Protein AF-A0A2A2HZ09-F1 (afdb_monomer)

Radius of gyration: 12.47 Å; Cα contacts (8 Å, |Δi|>4): 54; chains: 1; bounding box: 39×23×28 Å

Solvent-accessible surface area (backbone atoms only — not comparable to full-atom values): 5013 Å² total; per-residue (Å²): 135,82,83,62,89,67,68,46,73,64,58,50,49,52,50,28,53,53,40,17,58,39,18,58,74,72,50,87,86,86,88,85,75,95,67,72,56,68,72,55,53,47,51,42,53,38,26,31,28,52,24,62,72,42,77,71,71,86,73,81,85,71,89,58,84,90,73,87,87,86,86,78,83,85,77,134

Secondary structure (DSSP, 8-state):
----S---HHHHHHHHHHHHHHHHTT-------SS--HHHHHHHHHHHHHHTT---PPPP---PSS----------

pLDDT: mean 70.56, std 14.35, range [41.41, 87.94]

Organism: NCBI:txid1484056

Sequence (76 aa):
MDEVHACDDYMARLLEEVLHAHAQQGGSAILLTATLPHAMKRRLVAAYQRGRGLDAEPVDEQPAFPLATHCSGSEP

Nearest PDB structures (foldseek):
  7ztb-assembly2_B  TM=3.513E-01  e=8.657E+00  Salmonella

Structure (mmCIF, N/CA/C/O backbone):
data_AF-A0A2A2HZ09-F1
#
_entry.id   AF-A0A2A2HZ09-F1
#
loop_
_atom_site.group_PDB
_atom_site.id
_atom_site.type_symbol
_atom_site.label_atom_id
_atom_site.label_alt_id
_atom_site.label_comp_id
_atom_site.label_asym_id
_atom_site.label_entity_id
_atom_site.label_seq_id
_atom_site.pdbx_PDB_ins_code
_atom_site.Cartn_x
_atom_site.Cartn_y
_atom_site.Cartn_z
_atom_site.occupancy
_atom_site.B_iso_or_equiv
_atom_site.auth_seq_id
_atom_site.auth_comp_id
_atom_site.auth_asym_id
_atom_site.auth_atom_id
_atom_site.pdbx_PDB_model_num
ATOM 1 N N . MET A 1 1 ? 11.943 4.448 5.786 1.00 45.31 1 MET A N 1
ATOM 2 C CA . MET A 1 1 ? 12.629 3.278 5.206 1.00 45.31 1 MET A CA 1
ATOM 3 C C . MET A 1 1 ? 13.218 3.776 3.910 1.00 45.31 1 MET A C 1
ATOM 5 O O . MET A 1 1 ? 12.459 4.064 2.994 1.00 45.31 1 MET A O 1
ATOM 9 N N . ASP A 1 2 ? 14.514 4.055 3.938 1.00 41.41 2 ASP A N 1
ATOM 10 C CA . ASP A 1 2 ? 15.248 4.615 2.808 1.00 41.41 2 ASP A CA 1
ATOM 11 C C . ASP A 1 2 ? 15.759 3.452 1.944 1.00 41.41 2 ASP A C 1
ATOM 13 O O . ASP A 1 2 ? 16.163 2.427 2.489 1.00 41.41 2 ASP A O 1
ATOM 17 N N . GLU A 1 3 ? 15.652 3.598 0.625 1.00 48.50 3 GLU A N 1
ATOM 18 C CA . GLU A 1 3 ? 16.124 2.661 -0.411 1.00 48.50 3 GLU A CA 1
ATOM 19 C C . GLU A 1 3 ? 15.564 1.221 -0.390 1.00 48.50 3 GLU A C 1
ATOM 21 O O . GLU A 1 3 ? 16.245 0.234 -0.119 1.00 48.50 3 GLU A O 1
ATOM 26 N N . VAL A 1 4 ? 14.311 1.068 -0.823 1.00 48.62 4 VAL A N 1
ATOM 27 C CA . VAL A 1 4 ? 13.714 -0.237 -1.145 1.00 48.62 4 VAL A CA 1
ATOM 28 C C . VAL A 1 4 ? 14.006 -0.590 -2.612 1.00 48.62 4 VAL A C 1
ATOM 30 O O . VAL A 1 4 ? 13.142 -0.496 -3.476 1.00 48.62 4 VAL A O 1
ATOM 33 N N . HIS A 1 5 ? 15.242 -0.995 -2.916 1.00 52.84 5 HIS A N 1
ATOM 34 C CA . HIS A 1 5 ? 15.538 -1.699 -4.180 1.00 52.84 5 HIS A CA 1
ATOM 35 C C . HIS A 1 5 ? 15.218 -3.203 -4.097 1.00 52.84 5 HIS A C 1
ATOM 37 O O . HIS A 1 5 ? 15.140 -3.879 -5.119 1.00 52.84 5 HIS A O 1
ATOM 43 N N . ALA A 1 6 ? 14.939 -3.705 -2.891 1.00 48.25 6 ALA A N 1
ATOM 44 C CA . ALA A 1 6 ? 14.359 -5.014 -2.640 1.00 48.25 6 ALA A CA 1
ATOM 45 C C . ALA A 1 6 ? 13.335 -4.873 -1.509 1.00 48.25 6 ALA A C 1
ATOM 47 O O . ALA A 1 6 ? 13.646 -5.026 -0.329 1.00 48.25 6 ALA A O 1
ATOM 48 N N . CYS A 1 7 ? 12.086 -4.545 -1.848 1.00 52.41 7 CYS A N 1
ATOM 49 C CA . CYS A 1 7 ? 11.004 -4.976 -0.969 1.00 52.41 7 CYS A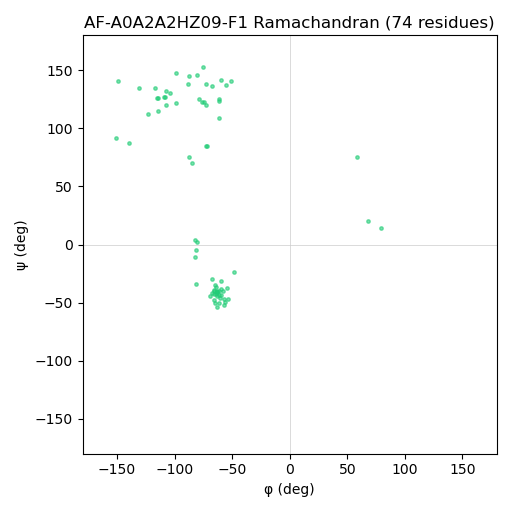 CA 1
ATOM 50 C C . CYS A 1 7 ? 10.931 -6.475 -1.213 1.00 52.41 7 CYS A C 1
ATOM 52 O O . CYS A 1 7 ? 10.218 -6.905 -2.117 1.00 52.41 7 CYS A O 1
ATOM 54 N N . ASP A 1 8 ? 11.762 -7.250 -0.514 1.00 62.25 8 ASP A N 1
ATOM 55 C CA . ASP A 1 8 ? 11.665 -8.700 -0.589 1.00 62.25 8 ASP A CA 1
ATOM 56 C C . ASP A 1 8 ? 10.205 -9.071 -0.320 1.00 62.25 8 ASP A C 1
ATOM 58 O O . ASP A 1 8 ? 9.553 -8.458 0.535 1.00 62.25 8 ASP A O 1
ATOM 62 N N . ASP A 1 9 ? 9.677 -10.057 -1.047 1.00 64.69 9 ASP A N 1
ATOM 63 C CA . ASP A 1 9 ? 8.275 -10.493 -0.957 1.00 64.69 9 ASP A CA 1
ATOM 64 C C . ASP A 1 9 ? 7.800 -10.717 0.493 1.00 64.69 9 ASP A C 1
ATOM 66 O O . ASP A 1 9 ? 6.609 -10.626 0.799 1.00 64.69 9 ASP A O 1
ATOM 70 N N . TYR A 1 10 ? 8.742 -10.979 1.402 1.00 69.06 10 TYR A N 1
ATOM 71 C CA . TYR A 1 10 ? 8.529 -11.020 2.840 1.00 69.06 10 TYR A CA 1
ATOM 72 C C . TYR A 1 10 ? 8.086 -9.677 3.447 1.00 69.06 10 TYR A C 1
ATOM 74 O O . TYR A 1 10 ? 7.059 -9.626 4.124 1.00 69.06 10 TYR A O 1
ATOM 82 N N . MET A 1 11 ? 8.821 -8.584 3.209 1.00 74.69 11 MET A N 1
ATOM 83 C CA . MET A 1 11 ? 8.464 -7.257 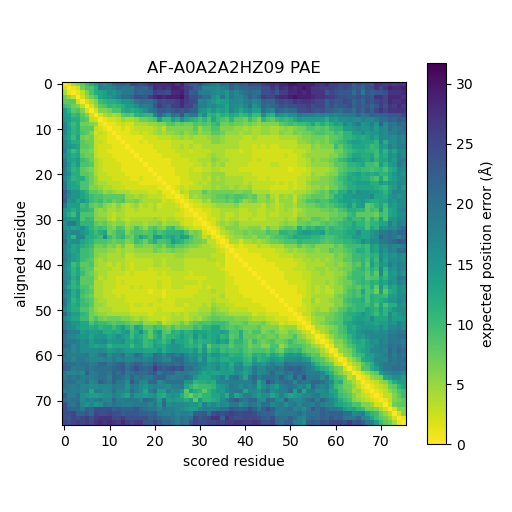3.728 1.00 74.69 11 MET A CA 1
ATOM 84 C C . MET A 1 11 ? 7.151 -6.761 3.128 1.00 74.69 11 MET A C 1
ATOM 86 O O . MET A 1 11 ? 6.355 -6.140 3.828 1.00 74.69 11 MET A O 1
ATOM 90 N N . ALA A 1 12 ? 6.901 -7.098 1.863 1.00 76.50 12 ALA A N 1
ATOM 91 C CA . ALA A 1 12 ? 5.633 -6.843 1.197 1.00 76.50 12 ALA A CA 1
ATOM 92 C C . ALA A 1 12 ? 4.455 -7.486 1.935 1.00 76.50 12 ALA A C 1
ATOM 94 O O . ALA A 1 12 ? 3.498 -6.803 2.292 1.00 76.50 12 ALA A O 1
ATOM 95 N N . ARG A 1 13 ? 4.554 -8.790 2.230 1.00 81.38 13 ARG A N 1
ATOM 96 C CA . ARG A 1 13 ? 3.518 -9.508 2.983 1.00 81.38 13 ARG A CA 1
ATOM 97 C C . ARG A 1 13 ? 3.353 -8.986 4.402 1.00 81.38 13 ARG A C 1
ATOM 99 O O . ARG A 1 13 ? 2.227 -8.827 4.852 1.00 81.38 13 ARG A O 1
ATOM 106 N N . LEU A 1 14 ? 4.449 -8.704 5.105 1.00 85.56 14 LEU A N 1
ATOM 107 C CA . LEU A 1 14 ? 4.361 -8.139 6.450 1.00 85.56 14 LEU A CA 1
ATOM 108 C C . LEU A 1 14 ? 3.629 -6.793 6.429 1.00 85.56 14 LEU A C 1
ATOM 110 O O . LEU A 1 14 ? 2.774 -6.542 7.274 1.00 85.56 14 LEU A O 1
ATOM 114 N N . LEU A 1 15 ? 3.945 -5.941 5.453 1.00 84.69 15 LEU A N 1
ATOM 115 C CA . LEU A 1 15 ? 3.301 -4.645 5.309 1.00 84.69 15 LEU A CA 1
ATOM 116 C C . LEU A 1 15 ? 1.817 -4.790 4.958 1.00 84.69 15 LEU A C 1
ATOM 118 O O . LEU A 1 15 ? 1.010 -4.070 5.532 1.00 84.69 15 LEU A O 1
ATOM 122 N N . GLU A 1 16 ? 1.446 -5.735 4.089 1.00 87.06 16 GLU A N 1
ATOM 123 C CA . GLU A 1 16 ? 0.044 -6.072 3.801 1.00 87.06 16 GLU A CA 1
ATOM 124 C C . GLU A 1 16 ? -0.726 -6.453 5.074 1.00 87.06 16 GLU A C 1
ATOM 126 O O . GLU A 1 16 ? -1.786 -5.885 5.330 1.00 87.06 16 GLU A O 1
ATOM 131 N N . GLU A 1 17 ? -0.182 -7.349 5.903 1.00 87.94 17 GLU A N 1
ATOM 132 C CA . GLU A 1 17 ? -0.829 -7.802 7.144 1.00 87.94 17 GLU A CA 1
ATOM 133 C C . GLU A 1 17 ? -0.961 -6.679 8.181 1.00 87.94 17 GLU A C 1
ATOM 135 O O . GLU A 1 17 ? -2.018 -6.503 8.788 1.00 87.94 17 GLU A O 1
ATOM 140 N N . VAL A 1 18 ? 0.087 -5.867 8.358 1.00 87.94 18 VAL A N 1
ATOM 141 C CA . VAL A 1 18 ? 0.046 -4.711 9.267 1.00 87.94 18 VAL A CA 1
ATOM 142 C C . VAL A 1 18 ? -0.996 -3.695 8.800 1.00 87.94 18 VAL A C 1
ATOM 144 O O . VAL A 1 18 ? -1.783 -3.198 9.606 1.00 87.94 18 VAL A O 1
ATOM 147 N N . LEU A 1 19 ? -1.033 -3.401 7.499 1.00 87.12 19 LEU A N 1
ATOM 148 C CA . LEU A 1 19 ? -1.980 -2.455 6.918 1.00 87.12 19 LEU A CA 1
ATOM 149 C C . LEU A 1 19 ? -3.421 -2.964 7.034 1.00 87.12 19 LEU A C 1
ATOM 151 O O . LEU A 1 19 ? -4.323 -2.190 7.349 1.00 87.12 19 LEU A O 1
ATOM 155 N N . HIS A 1 20 ? -3.622 -4.266 6.830 1.00 87.81 20 HIS A N 1
ATOM 156 C CA . HIS A 1 20 ? -4.903 -4.936 7.005 1.00 87.81 20 HIS A CA 1
ATOM 157 C C . HIS A 1 20 ? -5.395 -4.841 8.455 1.00 87.81 20 HIS A C 1
ATOM 159 O O . HIS A 1 20 ? -6.514 -4.390 8.696 1.00 87.81 20 HIS A O 1
ATOM 165 N N . ALA A 1 21 ? -4.550 -5.192 9.428 1.00 86.50 21 ALA A N 1
ATOM 166 C CA . ALA A 1 21 ? -4.892 -5.129 10.848 1.00 86.50 21 ALA A CA 1
ATOM 167 C C . ALA A 1 21 ? -5.151 -3.691 11.331 1.00 86.50 21 ALA A C 1
ATOM 169 O O . ALA A 1 21 ? -6.038 -3.458 12.154 1.00 86.50 21 ALA A O 1
ATOM 170 N N . HIS A 1 22 ? -4.405 -2.710 10.819 1.00 87.00 22 HIS A N 1
ATOM 171 C CA . HIS A 1 22 ? -4.624 -1.293 11.125 1.00 87.00 22 HIS A CA 1
ATOM 172 C C . HIS A 1 22 ? -5.950 -0.783 10.547 1.00 87.00 22 HIS A C 1
ATOM 174 O O . HIS A 1 22 ? -6.712 -0.092 11.223 1.00 87.00 22 HIS A O 1
ATOM 180 N N . ALA A 1 23 ? -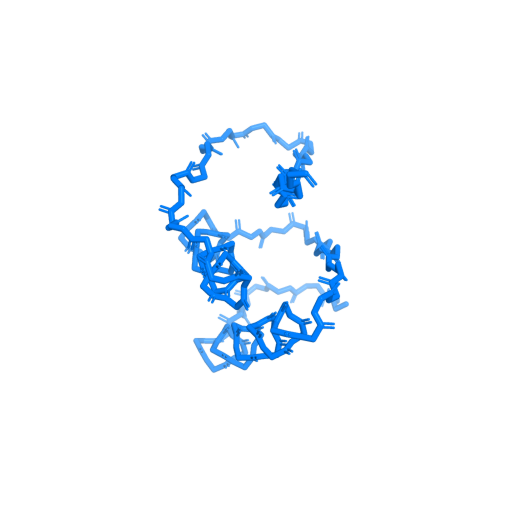6.266 -1.184 9.316 1.00 86.62 23 ALA A N 1
ATOM 181 C CA . ALA A 1 23 ? -7.522 -0.865 8.646 1.00 86.62 23 ALA A CA 1
ATOM 182 C C . ALA A 1 23 ? -8.749 -1.455 9.360 1.00 86.62 23 ALA A C 1
ATOM 184 O O . ALA A 1 23 ? -9.757 -0.759 9.502 1.00 86.62 23 ALA A O 1
ATOM 185 N N . GLN A 1 24 ? -8.646 -2.692 9.865 1.00 86.69 24 GLN A N 1
ATOM 186 C CA . GLN A 1 24 ? -9.695 -3.338 10.670 1.00 86.69 24 GLN A CA 1
ATOM 187 C C . GLN A 1 24 ? -10.026 -2.561 11.949 1.00 86.69 24 GLN A C 1
ATOM 189 O O . GLN A 1 24 ? -11.169 -2.563 12.397 1.00 86.69 24 GLN A O 1
ATOM 194 N N . GLN A 1 25 ? -9.046 -1.863 12.523 1.00 85.81 25 GLN A N 1
ATOM 195 C CA . GLN A 1 25 ? -9.230 -1.031 13.716 1.00 85.81 25 GLN A CA 1
ATOM 196 C C . GLN A 1 25 ? -9.790 0.367 13.392 1.00 85.81 25 GLN A C 1
ATOM 198 O O . GLN A 1 25 ? -9.920 1.199 14.285 1.00 85.81 25 GLN A O 1
ATOM 203 N N . GLY A 1 26 ? -10.114 0.646 12.123 1.00 81.12 26 GLY A N 1
ATOM 204 C CA . GLY A 1 26 ? -10.570 1.962 11.670 1.00 81.12 26 GLY A CA 1
ATOM 205 C C . GLY A 1 26 ? -9.442 2.978 11.472 1.00 81.12 26 GLY A C 1
ATOM 206 O O . GLY A 1 26 ? -9.708 4.171 11.357 1.00 81.12 26 GLY A O 1
ATOM 207 N N . GLY A 1 27 ? -8.187 2.526 11.428 1.00 78.50 27 GLY A N 1
ATOM 208 C CA . GLY A 1 27 ? -7.024 3.385 11.245 1.00 78.50 27 GLY A CA 1
ATOM 209 C C . GLY A 1 27 ? -6.844 3.889 9.807 1.00 78.50 27 GLY A C 1
ATOM 210 O O . GLY A 1 27 ? -7.218 3.236 8.828 1.00 78.50 27 GLY A O 1
ATOM 211 N N . SER A 1 28 ? -6.209 5.053 9.668 1.00 78.62 28 SER A N 1
ATOM 212 C CA . SER A 1 28 ? -5.695 5.569 8.394 1.00 78.62 28 SER A CA 1
ATOM 213 C C . SER A 1 28 ? -4.196 5.296 8.273 1.00 78.62 28 SER A C 1
ATOM 215 O O . SER A 1 28 ? -3.471 5.280 9.270 1.00 78.62 28 SER A O 1
ATOM 217 N N . ALA A 1 29 ? -3.720 5.063 7.051 1.00 78.62 29 ALA A N 1
ATOM 218 C CA . ALA A 1 29 ? -2.310 4.812 6.776 1.00 78.62 29 ALA A CA 1
ATOM 219 C C . ALA A 1 29 ? -1.827 5.688 5.616 1.00 78.62 29 ALA A C 1
ATOM 221 O O . ALA A 1 29 ? -2.489 5.782 4.584 1.00 78.62 29 ALA A O 1
ATOM 222 N N . ILE A 1 30 ? -0.658 6.310 5.783 1.00 78.44 30 ILE A N 1
ATOM 223 C CA . ILE A 1 30 ? 0.029 7.072 4.735 1.00 78.44 30 ILE A C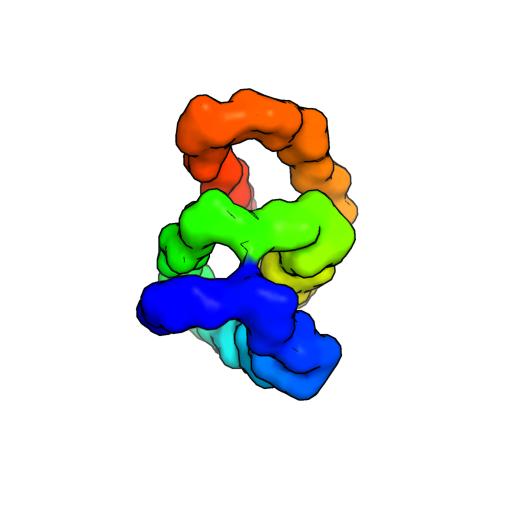A 1
ATOM 224 C C . ILE A 1 30 ? 1.330 6.337 4.423 1.00 78.44 30 ILE A C 1
ATOM 226 O O . ILE A 1 30 ? 2.208 6.235 5.279 1.00 78.44 30 ILE A O 1
ATOM 230 N N . LEU A 1 31 ? 1.453 5.818 3.201 1.00 76.50 31 LEU A N 1
ATOM 231 C CA . LEU A 1 31 ? 2.687 5.204 2.714 1.00 76.50 31 LEU A CA 1
ATOM 232 C C . LEU A 1 31 ? 3.462 6.207 1.858 1.00 76.50 31 LEU A C 1
ATOM 234 O O . LEU A 1 31 ? 2.961 6.680 0.841 1.00 76.50 31 LEU A O 1
ATOM 238 N N . LEU A 1 32 ? 4.702 6.488 2.255 1.00 73.12 32 LEU A N 1
ATOM 239 C CA . LEU A 1 32 ? 5.658 7.293 1.495 1.00 73.12 32 LEU A CA 1
ATOM 240 C C . LEU A 1 32 ? 6.759 6.375 0.961 1.00 73.12 32 LEU A C 1
ATOM 242 O O . LEU A 1 32 ? 7.360 5.617 1.720 1.00 73.12 32 LEU A O 1
ATOM 246 N N . THR A 1 33 ? 7.008 6.427 -0.344 1.00 68.56 33 THR A N 1
ATOM 247 C CA . THR A 1 33 ? 7.963 5.551 -1.034 1.00 68.56 33 THR A CA 1
ATOM 248 C C . THR A 1 33 ? 8.575 6.272 -2.231 1.00 68.56 33 THR A C 1
ATOM 250 O O . THR A 1 33 ? 7.884 7.020 -2.921 1.00 68.56 33 THR A O 1
ATOM 253 N N . ALA A 1 34 ? 9.875 6.073 -2.457 1.00 62.91 34 ALA A N 1
ATOM 254 C CA . ALA A 1 34 ? 10.603 6.681 -3.570 1.00 62.91 34 ALA A CA 1
ATOM 255 C C . ALA A 1 34 ? 10.408 5.908 -4.887 1.00 62.91 34 ALA A C 1
ATOM 257 O O . ALA A 1 34 ? 10.338 6.509 -5.954 1.00 62.91 34 ALA A O 1
ATOM 258 N N . THR A 1 35 ? 10.277 4.581 -4.811 1.00 60.97 35 THR A N 1
ATOM 259 C CA . THR A 1 35 ? 10.169 3.671 -5.958 1.00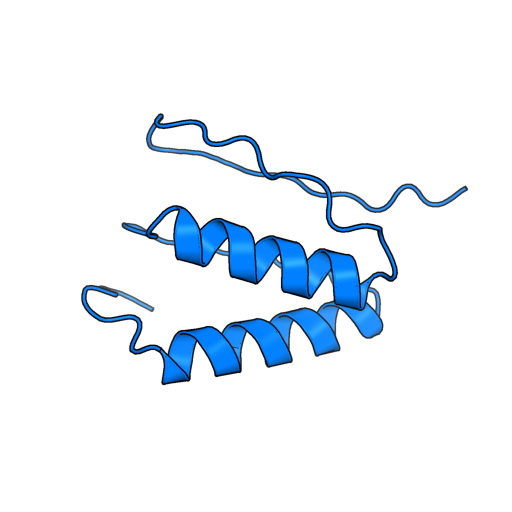 60.97 35 THR A CA 1
ATOM 260 C C . THR A 1 35 ? 9.341 2.448 -5.557 1.00 60.97 35 THR A C 1
ATOM 262 O O . THR A 1 35 ? 9.853 1.460 -5.037 1.00 60.97 35 THR A O 1
ATOM 265 N N . LEU A 1 36 ? 8.024 2.497 -5.769 1.00 69.62 36 LEU A N 1
ATOM 266 C CA . LEU A 1 36 ? 7.143 1.358 -5.496 1.00 69.62 36 LEU A CA 1
ATOM 267 C C . LEU A 1 36 ? 6.675 0.734 -6.812 1.00 69.62 36 LEU A C 1
ATOM 269 O O . 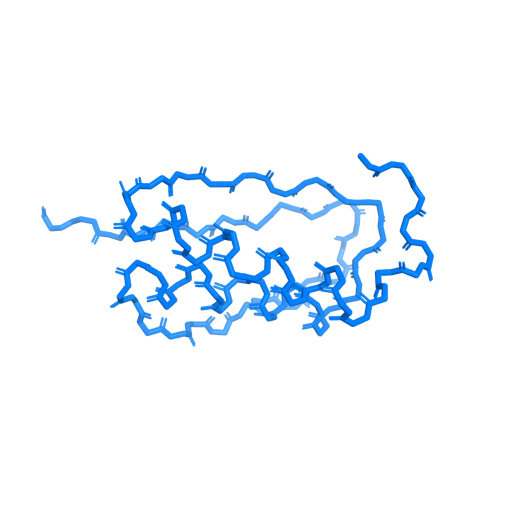LEU A 1 36 ? 6.002 1.417 -7.586 1.00 69.62 36 LEU A O 1
ATOM 273 N N . PRO A 1 37 ? 6.966 -0.554 -7.071 1.00 74.25 37 PRO A N 1
ATOM 274 C CA . PRO A 1 37 ? 6.397 -1.247 -8.218 1.00 74.25 37 PRO A CA 1
ATOM 275 C C . PRO A 1 37 ? 4.866 -1.174 -8.188 1.00 74.25 37 PRO A C 1
ATOM 277 O O . PRO A 1 37 ? 4.251 -1.397 -7.142 1.00 74.2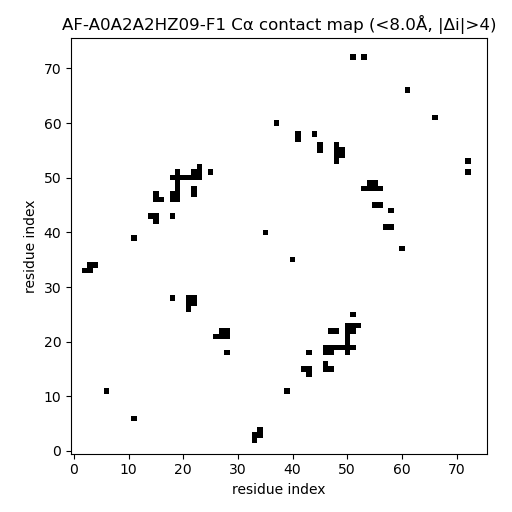5 37 PRO A O 1
ATOM 280 N N . HIS A 1 38 ? 4.230 -0.917 -9.333 1.00 74.88 38 HIS A N 1
ATOM 281 C CA . HIS A 1 38 ? 2.767 -0.798 -9.429 1.00 74.88 38 HIS A CA 1
ATOM 282 C C . HIS A 1 38 ? 2.030 -2.024 -8.862 1.00 74.88 38 HIS A C 1
ATOM 284 O O . HIS A 1 38 ? 1.030 -1.883 -8.157 1.00 74.88 38 HIS A O 1
ATOM 290 N N . ALA A 1 39 ? 2.573 -3.228 -9.075 1.00 77.69 39 ALA A N 1
ATOM 291 C CA . ALA A 1 39 ? 2.039 -4.463 -8.502 1.00 77.69 39 ALA A CA 1
ATOM 292 C C . ALA A 1 39 ? 2.017 -4.447 -6.961 1.00 77.69 39 ALA A C 1
ATOM 294 O O . ALA A 1 39 ? 1.049 -4.901 -6.353 1.00 77.69 39 ALA A O 1
ATOM 295 N N . MET A 1 40 ? 3.049 -3.878 -6.328 1.00 78.00 40 MET A N 1
ATOM 296 C CA . MET A 1 40 ? 3.128 -3.739 -4.873 1.00 78.00 40 MET A CA 1
ATOM 297 C C . MET A 1 40 ? 2.104 -2.726 -4.358 1.00 78.00 40 MET A C 1
ATOM 299 O O . MET A 1 40 ? 1.376 -3.005 -3.408 1.00 78.00 40 MET A O 1
ATOM 303 N N . LYS A 1 41 ? 1.981 -1.576 -5.036 1.00 80.06 41 LYS A N 1
ATOM 304 C CA . LYS A 1 41 ? 0.967 -0.555 -4.728 1.00 80.06 41 LYS A CA 1
ATOM 305 C C . LYS A 1 41 ? -0.439 -1.157 -4.709 1.00 80.06 41 LYS A C 1
ATOM 307 O O . LYS A 1 41 ? -1.188 -0.938 -3.761 1.00 80.06 41 LYS A O 1
ATOM 312 N N . ARG A 1 42 ? -0.775 -1.952 -5.730 1.00 81.50 42 ARG A N 1
ATOM 313 C CA . ARG A 1 42 ? -2.073 -2.632 -5.833 1.00 81.50 42 ARG A CA 1
ATOM 314 C C . ARG A 1 42 ? -2.326 -3.588 -4.672 1.00 81.50 42 ARG A C 1
ATOM 316 O O . ARG A 1 42 ? -3.409 -3.555 -4.098 1.00 81.50 42 ARG A O 1
ATOM 323 N N . ARG A 1 43 ? -1.339 -4.415 -4.314 1.00 84.56 43 ARG A N 1
ATOM 324 C CA . ARG A 1 43 ? -1.463 -5.370 -3.201 1.00 84.56 43 ARG A CA 1
ATOM 325 C C . ARG A 1 43 ? -1.706 -4.663 -1.868 1.00 84.56 43 ARG A C 1
ATOM 327 O O . ARG A 1 43 ? -2.597 -5.057 -1.125 1.00 84.56 43 ARG A O 1
ATOM 334 N N . LEU A 1 44 ? -0.978 -3.578 -1.610 1.00 84.06 44 LEU A N 1
ATOM 335 C CA . LEU A 1 44 ? -1.111 -2.798 -0.380 1.00 84.06 44 LEU A CA 1
ATOM 336 C C . LEU A 1 44 ? -2.479 -2.117 -0.275 1.00 84.06 44 LEU A C 1
ATOM 338 O O . LEU A 1 44 ? -3.148 -2.246 0.746 1.00 84.06 44 LEU A O 1
ATOM 342 N N . VAL A 1 45 ? -2.949 -1.451 -1.333 1.00 83.88 45 VAL A N 1
ATOM 343 C CA . VAL A 1 45 ? -4.285 -0.832 -1.305 1.00 83.88 45 VAL A CA 1
ATOM 344 C C . VAL A 1 45 ? -5.384 -1.884 -1.144 1.00 83.88 45 VAL A C 1
ATOM 346 O O . VAL A 1 45 ? -6.287 -1.688 -0.332 1.00 83.88 45 VAL A O 1
ATOM 349 N N . ALA A 1 46 ? -5.272 -3.027 -1.827 1.00 85.44 46 ALA A N 1
ATOM 350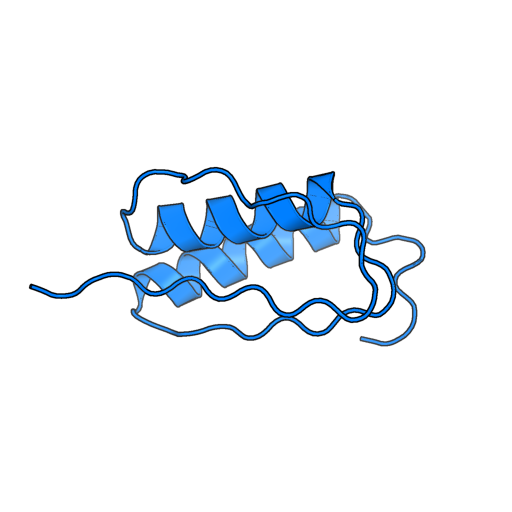 C CA . ALA A 1 46 ? -6.219 -4.127 -1.672 1.00 85.44 46 ALA A CA 1
ATOM 351 C C . ALA A 1 46 ? -6.244 -4.674 -0.232 1.00 85.44 46 ALA A C 1
ATOM 353 O O . ALA A 1 46 ? -7.318 -4.948 0.303 1.00 85.44 46 ALA A O 1
ATOM 354 N N . ALA A 1 47 ? -5.088 -4.792 0.432 1.00 86.69 47 ALA A N 1
ATOM 355 C CA . ALA A 1 47 ? -5.009 -5.214 1.833 1.00 86.69 47 ALA A CA 1
ATOM 356 C C . ALA A 1 47 ? -5.706 -4.220 2.783 1.00 86.69 47 ALA A C 1
ATOM 358 O O . ALA A 1 47 ? -6.443 -4.640 3.684 1.00 86.69 47 ALA A O 1
ATOM 359 N N . TYR A 1 48 ? -5.541 -2.912 2.541 1.00 85.31 48 TYR A N 1
ATOM 360 C CA . TYR A 1 48 ? -6.233 -1.855 3.286 1.00 85.31 48 TYR A CA 1
ATOM 361 C C . TYR A 1 48 ? -7.752 -1.891 3.073 1.00 85.31 48 TYR A C 1
ATOM 363 O O . TYR A 1 48 ? -8.507 -1.920 4.044 1.00 85.31 48 TYR A O 1
ATOM 371 N N . GLN A 1 49 ? -8.211 -1.950 1.817 1.00 85.00 49 GLN A N 1
ATOM 372 C CA . GLN A 1 49 ? -9.636 -2.047 1.467 1.00 85.00 49 GLN A CA 1
ATOM 373 C C . GLN A 1 49 ? -10.277 -3.279 2.114 1.00 85.00 49 GLN A C 1
ATOM 375 O O . GLN A 1 49 ? -11.292 -3.158 2.798 1.00 85.00 49 GLN A O 1
ATOM 380 N N . ARG A 1 50 ? -9.613 -4.440 2.018 1.00 86.38 50 ARG A N 1
ATOM 381 C CA . ARG A 1 50 ? -10.041 -5.677 2.682 1.00 86.38 50 ARG A CA 1
ATOM 382 C C . ARG A 1 50 ? -10.143 -5.506 4.197 1.00 86.38 50 ARG A C 1
ATOM 384 O O . ARG A 1 50 ? -11.062 -6.039 4.806 1.00 86.38 50 ARG A O 1
ATOM 391 N N . GLY A 1 51 ? -9.210 -4.781 4.817 1.00 85.25 51 GLY A N 1
ATOM 392 C CA . GLY A 1 51 ? -9.242 -4.509 6.258 1.00 85.25 51 GLY A CA 1
ATOM 393 C C . GLY A 1 51 ? -10.394 -3.596 6.668 1.00 85.25 51 GLY A C 1
ATOM 394 O O . GLY A 1 51 ? -10.944 -3.760 7.748 1.00 85.25 51 GLY A O 1
ATOM 395 N N . ARG A 1 52 ? -10.825 -2.698 5.777 1.00 84.25 52 ARG A N 1
ATOM 396 C CA . ARG A 1 52 ? -12.019 -1.856 5.952 1.00 84.25 52 ARG A CA 1
ATOM 397 C C . ARG A 1 52 ? -13.335 -2.563 5.601 1.00 84.25 52 ARG A C 1
ATOM 399 O O . ARG A 1 52 ? -14.387 -1.960 5.781 1.00 84.25 52 ARG A O 1
ATOM 406 N N . GLY A 1 53 ? -13.295 -3.795 5.086 1.00 83.44 53 GLY A N 1
ATOM 407 C CA . GLY A 1 53 ? -14.478 -4.484 4.560 1.00 83.44 53 GLY A CA 1
ATOM 408 C C . GLY A 1 53 ? -15.033 -3.861 3.274 1.00 83.44 53 GLY A C 1
ATOM 409 O O . GLY A 1 53 ? -16.203 -4.056 2.963 1.00 83.44 53 GLY A O 1
ATOM 410 N N . LEU A 1 54 ? -14.214 -3.091 2.553 1.00 78.50 54 LEU A N 1
ATOM 411 C CA . LEU A 1 54 ? -14.558 -2.512 1.257 1.00 78.50 54 LEU A CA 1
ATOM 412 C C . LEU A 1 54 ? -14.220 -3.509 0.148 1.00 78.50 54 LEU A C 1
ATOM 414 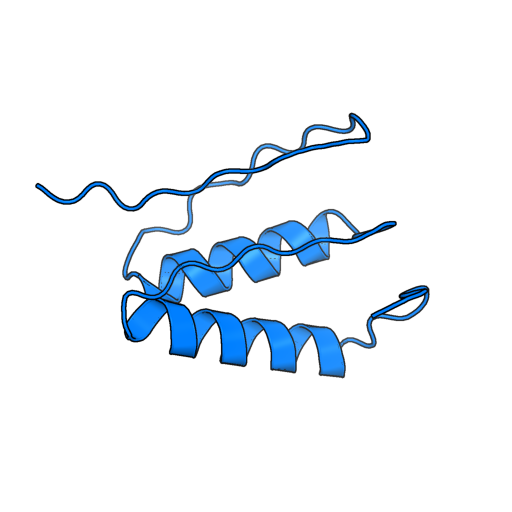O O . LEU A 1 54 ? -13.206 -4.213 0.233 1.00 78.50 54 LEU A O 1
ATOM 418 N N . ASP A 1 55 ? -15.032 -3.527 -0.906 1.00 73.75 55 ASP A N 1
ATOM 419 C CA . ASP A 1 55 ? -14.670 -4.231 -2.131 1.00 73.75 55 ASP A CA 1
ATOM 420 C C . ASP A 1 55 ? -13.367 -3.649 -2.693 1.00 73.75 55 ASP A C 1
ATOM 422 O O . ASP A 1 55 ? -13.088 -2.449 -2.585 1.00 73.75 55 ASP A O 1
ATOM 426 N N . ALA A 1 56 ? -12.518 -4.531 -3.221 1.00 67.75 56 ALA A N 1
ATOM 427 C CA . ALA A 1 56 ? -11.192 -4.158 -3.684 1.00 67.75 56 ALA A CA 1
ATOM 428 C C . ALA A 1 56 ? -11.288 -3.350 -4.988 1.00 67.75 56 ALA A C 1
ATOM 430 O O . ALA A 1 56 ? -11.197 -3.907 -6.083 1.00 67.75 56 ALA A O 1
ATOM 431 N N . GLU A 1 57 ? -11.493 -2.040 -4.865 1.00 70.81 57 GLU A N 1
ATOM 432 C CA . GLU A 1 57 ? -11.584 -1.138 -6.007 1.00 70.81 57 GLU A CA 1
ATOM 433 C C . GLU A 1 57 ? -10.229 -1.025 -6.725 1.00 70.81 57 GLU A C 1
ATOM 435 O O . GLU A 1 57 ? -9.184 -0.883 -6.068 1.00 70.81 57 GLU A O 1
ATOM 440 N N . PRO A 1 58 ? -10.219 -1.062 -8.070 1.00 63.97 58 PRO A N 1
ATOM 441 C CA . PRO A 1 58 ? -8.997 -0.964 -8.849 1.00 63.97 58 PRO A CA 1
ATOM 442 C C . PRO A 1 58 ? -8.298 0.376 -8.597 1.00 63.97 58 PRO A C 1
ATOM 444 O O . PRO A 1 58 ? -8.868 1.452 -8.757 1.00 63.97 58 PRO A O 1
ATOM 447 N N . VAL A 1 59 ? -7.026 0.302 -8.207 1.00 66.94 59 VAL A N 1
ATOM 448 C CA . VAL A 1 59 ? -6.170 1.481 -8.046 1.00 66.94 59 VAL A CA 1
ATOM 449 C C . VAL A 1 59 ? -5.780 1.999 -9.417 1.00 66.94 59 VAL A C 1
ATOM 451 O O . VAL A 1 59 ? -5.146 1.268 -10.177 1.00 66.94 59 VAL A O 1
ATOM 454 N N . ASP A 1 60 ? -6.096 3.263 -9.691 1.00 62.00 60 ASP A N 1
ATOM 455 C CA . ASP A 1 60 ? -5.706 3.911 -10.938 1.00 62.00 60 ASP A CA 1
ATOM 456 C C . ASP A 1 60 ? -4.169 3.952 -11.063 1.00 62.00 60 ASP A C 1
ATOM 458 O O . ASP A 1 60 ? -3.434 4.415 -10.171 1.00 62.00 60 ASP A O 1
ATOM 462 N N . GLU A 1 61 ? -3.670 3.385 -12.159 1.00 58.41 61 GLU A N 1
ATOM 463 C CA . GLU A 1 61 ? -2.246 3.248 -12.450 1.00 58.41 61 GLU A CA 1
ATOM 464 C C . GLU A 1 61 ? -1.744 4.534 -13.106 1.00 58.41 61 GLU A C 1
ATOM 466 O O . GLU A 1 61 ? -1.420 4.577 -14.288 1.00 58.41 61 GLU A O 1
ATOM 471 N N . GLN A 1 62 ? -1.674 5.618 -12.335 1.00 56.69 62 GLN A N 1
ATOM 472 C CA . GLN A 1 62 ? -1.066 6.845 -12.838 1.00 56.69 62 GLN A CA 1
ATOM 473 C C . GLN A 1 62 ? 0.473 6.719 -12.845 1.00 56.69 62 GLN A C 1
ATOM 475 O O . GLN A 1 62 ? 1.070 6.501 -11.785 1.00 56.69 62 GLN A O 1
ATOM 480 N N . PRO A 1 63 ? 1.134 6.894 -14.007 1.00 54.47 63 PRO A N 1
ATOM 481 C CA . PRO A 1 63 ? 2.589 6.785 -14.152 1.00 54.47 63 PRO A CA 1
ATOM 482 C C . PRO A 1 63 ? 3.347 8.052 -13.712 1.00 54.47 63 PRO A C 1
ATOM 484 O O . PRO A 1 63 ? 4.566 8.126 -13.851 1.00 54.47 63 PRO A O 1
ATOM 487 N N . ALA A 1 64 ? 2.644 9.078 -13.223 1.00 54.38 64 ALA A N 1
ATOM 488 C CA . ALA A 1 64 ? 3.244 10.353 -12.855 1.00 54.38 64 ALA A CA 1
ATOM 489 C C . ALA A 1 64 ? 3.933 10.265 -11.487 1.00 54.38 64 ALA A C 1
ATOM 491 O O . ALA A 1 64 ? 3.298 9.928 -10.493 1.00 54.38 64 ALA A O 1
ATOM 492 N N . PHE A 1 65 ? 5.217 10.615 -11.428 1.00 41.94 65 PHE A N 1
ATOM 493 C CA . PHE A 1 65 ? 5.926 10.853 -10.173 1.00 41.94 65 PHE A CA 1
ATOM 494 C C . PHE A 1 65 ? 6.096 12.369 -9.958 1.00 41.94 65 PHE A C 1
ATOM 496 O O . PHE A 1 65 ? 6.575 13.037 -10.879 1.00 41.94 65 PHE A O 1
ATOM 503 N N . PRO A 1 66 ? 5.759 12.926 -8.776 1.00 46.47 66 PRO A N 1
ATOM 504 C CA . PRO A 1 66 ? 5.192 12.262 -7.596 1.00 46.47 66 PRO A CA 1
ATOM 505 C C . PRO A 1 66 ? 3.672 12.027 -7.701 1.00 46.47 66 PRO A C 1
ATOM 507 O O . PRO A 1 66 ? 2.944 12.860 -8.239 1.00 46.47 66 PRO A O 1
ATOM 510 N N . LEU A 1 67 ? 3.192 10.915 -7.128 1.00 56.66 67 LEU A N 1
ATOM 511 C CA . LEU A 1 67 ? 1.770 10.556 -7.075 1.00 56.66 67 LEU A CA 1
ATOM 512 C C . LEU A 1 67 ? 1.259 10.485 -5.631 1.00 56.66 67 LEU A C 1
ATOM 514 O O . LEU A 1 67 ? 1.871 9.820 -4.797 1.00 56.66 67 LEU A O 1
ATOM 518 N N . ALA A 1 68 ? 0.091 11.070 -5.364 1.00 57.91 68 ALA A N 1
ATOM 519 C CA . ALA A 1 68 ? -0.673 10.840 -4.139 1.00 57.91 68 ALA A CA 1
ATOM 520 C C . ALA A 1 68 ? -1.928 10.014 -4.465 1.00 57.91 68 ALA A C 1
ATOM 522 O O . ALA A 1 68 ? -2.694 10.371 -5.354 1.00 57.91 68 ALA A O 1
ATOM 523 N N . THR A 1 69 ? -2.146 8.899 -3.763 1.00 64.19 69 THR A N 1
ATOM 524 C CA . THR A 1 69 ? -3.362 8.078 -3.891 1.00 64.19 69 THR A CA 1
ATOM 525 C C . THR A 1 69 ? -4.135 8.143 -2.585 1.00 64.19 69 THR A C 1
ATOM 527 O O . THR A 1 69 ? -3.576 7.877 -1.525 1.00 64.19 69 THR A O 1
ATOM 530 N N . HIS A 1 70 ? -5.410 8.513 -2.670 1.00 63.69 70 HIS A N 1
ATOM 531 C CA . HIS A 1 70 ? -6.303 8.649 -1.527 1.00 63.69 70 HIS A CA 1
ATOM 532 C C . HIS A 1 70 ? -7.425 7.613 -1.625 1.00 63.69 70 HIS A C 1
ATOM 534 O O . HIS A 1 70 ? -8.125 7.555 -2.634 1.00 63.69 70 HIS A O 1
ATOM 540 N N . CYS A 1 71 ? -7.605 6.817 -0.571 1.00 61.94 71 CYS A N 1
ATOM 541 C CA . CYS A 1 71 ? -8.739 5.910 -0.419 1.00 61.94 71 CYS A CA 1
ATOM 542 C C . CYS A 1 71 ? -9.454 6.248 0.890 1.00 61.94 71 CYS A C 1
ATOM 544 O O . CYS A 1 71 ? -8.906 6.031 1.968 1.00 61.94 71 CYS A O 1
ATOM 546 N N . SER A 1 72 ? -10.677 6.766 0.796 1.00 62.09 72 SER A N 1
ATOM 547 C CA . SER A 1 72 ? -11.571 6.976 1.936 1.00 62.09 72 SER A CA 1
ATOM 548 C C . SER A 1 72 ? -12.695 5.950 1.897 1.00 62.09 72 SER A C 1
ATOM 550 O O . SER A 1 72 ? -13.334 5.777 0.861 1.00 62.09 72 SER A O 1
ATOM 552 N N . GLY A 1 73 ? -12.967 5.299 3.029 1.00 51.25 73 GLY A N 1
ATOM 553 C CA . GLY A 1 73 ? -14.234 4.597 3.204 1.00 51.25 73 GLY A CA 1
ATOM 554 C C . GLY A 1 73 ? -15.334 5.633 3.400 1.00 51.25 73 GLY A C 1
ATOM 555 O O . GLY A 1 73 ? -15.240 6.435 4.322 1.00 51.25 73 GLY A O 1
ATOM 556 N N . SER A 1 74 ? -16.333 5.635 2.522 1.00 42.91 74 SER A N 1
ATOM 557 C CA . SER A 1 74 ? -17.587 6.350 2.753 1.00 42.91 74 SER A CA 1
ATOM 558 C C . SER A 1 74 ? -18.237 5.757 4.004 1.00 42.91 74 SER A C 1
ATOM 560 O O . SER A 1 74 ? -18.682 4.613 3.987 1.00 42.91 74 SER A O 1
ATOM 562 N N . GLU A 1 75 ? -18.251 6.515 5.096 1.00 45.47 75 GLU A N 1
ATOM 563 C CA . GLU A 1 75 ? -19.237 6.312 6.158 1.00 45.47 75 GLU A CA 1
ATOM 564 C C . GLU A 1 75 ? -20.603 6.820 5.644 1.00 45.47 75 GLU A C 1
ATOM 566 O O . GLU A 1 75 ? -20.624 7.824 4.921 1.00 45.47 75 GLU A O 1
ATOM 571 N N . PRO A 1 76 ? -21.716 6.108 5.904 1.00 45.72 76 PRO A N 1
ATOM 572 C CA . PRO A 1 76 ? -23.072 6.625 5.716 1.00 45.72 76 PRO A CA 1
ATOM 573 C C . PRO A 1 76 ? -23.474 7.645 6.792 1.00 45.72 76 PRO A C 1
ATOM 575 O O . PRO A 1 76 ? -22.899 7.607 7.905 1.00 45.72 76 PRO A O 1
#

Mean predicted aligned error: 10.45 Å

Foldseek 3Di:
DPDPPDPDVVVLVVLLVVLLCCLLVVHDDDDDDDDDDPVSVLSNQQSNCVSVVHDSDDDDPDPDPPDDDDDDDDDD